Protein AF-A0A6S7KMV4-F1 (afdb_monomer)

pLDDT: mean 96.44, std 1.9, range [89.12, 98.19]

Sequence (56 aa):
SYGGFLTSYILSTQDGRVFQSGVAVAPVTDWRYYDSIYTERYMGMPNKNDNLIGYE

InterPro domains:
  IPR001375 Peptidase S9, prolyl oligopeptidase, catalytic domain [PF00326] (1-55)
  IPR029058 Alpha/Beta hydrolase fold [G3DSA:3.40.50.1820] (1-56)
  IPR029058 Alpha/Beta hydrolase fold [SSF53474] (1-50)
  IPR050278 Serine protease S9B/DPPIV [PTHR11731] (1-56)

Foldseek 3Di:
DDVLVVQVVCCVPVVCPPPVDDDRDPHDPFLVPDDCVVSCVVQNDCDPVGRVVVRD

Mean predicted aligned error: 2.63 Å

Secondary structure (DSSP, 8-state):
-HHHHHHHHHHHHSTTSS-S----SS----GGGS-HHHHHHHH--SSTTTTGGGG-

Organism: Paramuricea clavata (NCBI:txid317549)

Solvent-accessible surface area (backbone atoms only — not comparable to full-atom values): 3541 Å² total; per-residue (Å²): 71,67,68,15,28,50,47,52,54,48,58,73,68,54,78,53,76,85,52,84,74,84,82,56,66,67,45,52,88,51,69,88,79,50,62,62,76,66,38,39,74,76,57,46,52,83,38,91,94,59,32,29,75,83,70,107

Structure (mmCIF, N/CA/C/O backbone):
data_AF-A0A6S7KMV4-F1
#
_entry.id   AF-A0A6S7KMV4-F1
#
loop_
_atom_site.group_PDB
_atom_site.id
_atom_site.type_symbol
_atom_site.label_atom_id
_atom_site.label_alt_id
_atom_site.label_comp_id
_atom_site.label_asym_id
_atom_site.label_entity_id
_atom_site.label_seq_id
_atom_site.pdbx_PDB_ins_code
_atom_site.Cartn_x
_atom_site.Cartn_y
_atom_site.Cartn_z
_atom_site.occupancy
_atom_site.B_iso_or_equiv
_atom_site.auth_seq_id
_atom_site.auth_comp_id
_atom_site.auth_asym_id
_atom_site.auth_atom_id
_atom_site.pdbx_PDB_model_num
ATOM 1 N N . SER A 1 1 ? -7.949 1.829 -4.481 1.00 92.81 1 SER A N 1
ATOM 2 C CA . SER A 1 1 ? -7.564 3.221 -4.246 1.00 92.81 1 SER A CA 1
ATOM 3 C C . SER A 1 1 ? -6.884 3.377 -2.892 1.00 92.81 1 SER A C 1
ATOM 5 O O . SER A 1 1 ? -6.926 2.468 -2.063 1.00 92.81 1 SER A O 1
ATOM 7 N N . TYR A 1 2 ? -6.237 4.523 -2.686 1.00 96.69 2 TYR A N 1
ATOM 8 C CA . TYR A 1 2 ? -5.295 4.786 -1.594 1.00 96.69 2 TYR A CA 1
ATOM 9 C C . TYR A 1 2 ? -5.935 4.825 -0.199 1.00 96.69 2 TYR A C 1
ATOM 11 O O . TYR A 1 2 ? -5.335 4.376 0.772 1.00 96.69 2 TYR A O 1
ATOM 19 N N . GLY A 1 3 ? -7.181 5.298 -0.091 1.00 98.19 3 GLY A N 1
ATOM 20 C CA . GLY A 1 3 ? -7.891 5.341 1.193 1.00 98.19 3 GLY A CA 1
ATOM 21 C C . GLY A 1 3 ? -8.025 3.957 1.832 1.00 98.19 3 GLY A C 1
ATOM 22 O O . GLY A 1 3 ? -7.691 3.790 2.997 1.00 98.19 3 GLY A O 1
ATOM 23 N N . GLY A 1 4 ? -8.409 2.944 1.047 1.00 98.00 4 GLY A N 1
ATOM 24 C CA . GLY A 1 4 ? -8.492 1.566 1.533 1.00 98.00 4 GLY A CA 1
ATOM 25 C C . GLY A 1 4 ? -7.132 0.981 1.931 1.00 98.00 4 GLY A C 1
ATOM 26 O O . GLY A 1 4 ? -7.065 0.252 2.915 1.00 98.00 4 GLY A O 1
ATOM 27 N N . PHE A 1 5 ? -6.055 1.328 1.212 1.00 97.50 5 PHE A N 1
ATOM 28 C CA . PHE A 1 5 ? -4.686 0.955 1.596 1.00 97.50 5 PHE A CA 1
ATOM 29 C C . PHE A 1 5 ? -4.336 1.519 2.979 1.00 97.50 5 PHE A C 1
ATOM 31 O O . PHE A 1 5 ? -3.959 0.763 3.872 1.00 97.50 5 PHE A O 1
ATOM 38 N N . LEU A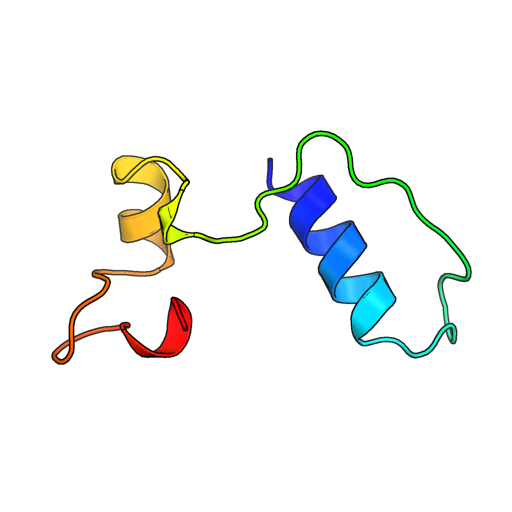 1 6 ? -4.542 2.825 3.186 1.00 97.50 6 LEU A N 1
ATOM 39 C CA . LEU A 1 6 ? -4.283 3.470 4.473 1.00 97.50 6 LEU A CA 1
ATOM 40 C C . LEU A 1 6 ? -5.152 2.904 5.596 1.00 97.50 6 LEU A C 1
ATOM 42 O O . LEU A 1 6 ? -4.648 2.703 6.696 1.00 97.50 6 LEU A O 1
ATOM 46 N N . THR A 1 7 ? -6.435 2.629 5.340 1.00 98.00 7 THR A N 1
ATOM 47 C CA . THR A 1 7 ? -7.316 2.008 6.337 1.00 98.00 7 THR A CA 1
ATOM 48 C C . THR A 1 7 ? -6.758 0.664 6.794 1.00 98.00 7 THR A C 1
ATOM 50 O O . THR A 1 7 ? -6.611 0.454 7.997 1.00 98.00 7 THR A O 1
ATOM 53 N N . SER A 1 8 ? -6.398 -0.218 5.857 1.00 97.12 8 SER A N 1
ATOM 54 C CA . SER A 1 8 ? -5.815 -1.522 6.183 1.00 97.12 8 SER A CA 1
ATOM 55 C C . SER A 1 8 ? -4.477 -1.388 6.914 1.00 97.12 8 SER A C 1
ATOM 57 O O . SER A 1 8 ? -4.290 -2.028 7.945 1.00 97.12 8 SER A O 1
ATOM 59 N N . TYR A 1 9 ? -3.583 -0.516 6.433 1.00 96.50 9 TYR A N 1
ATOM 60 C CA . TYR A 1 9 ? -2.265 -0.281 7.031 1.00 96.50 9 TYR A CA 1
ATOM 61 C C . TYR A 1 9 ? -2.353 0.258 8.462 1.00 96.50 9 TYR A C 1
ATOM 63 O O . TYR A 1 9 ? -1.649 -0.203 9.360 1.00 96.50 9 TYR A O 1
ATOM 71 N N . ILE A 1 10 ? -3.233 1.232 8.702 1.00 97.31 10 ILE A N 1
ATOM 72 C CA . ILE A 1 10 ? -3.441 1.783 10.041 1.00 97.31 10 ILE A CA 1
ATOM 73 C C . ILE A 1 10 ? -3.968 0.680 10.948 1.00 97.31 10 ILE A C 1
ATOM 75 O O . ILE A 1 10 ? -3.352 0.422 11.975 1.00 97.31 10 ILE A O 1
ATOM 79 N N . LEU A 1 11 ? -5.042 -0.020 10.562 1.00 96.81 11 LEU A N 1
ATOM 80 C CA . LEU A 1 11 ? -5.623 -1.079 11.390 1.00 96.81 11 LEU A CA 1
ATOM 81 C C . LEU A 1 11 ? -4.626 -2.197 11.727 1.00 96.81 11 LEU A C 1
ATOM 83 O O . LEU A 1 11 ? -4.701 -2.719 12.837 1.00 96.81 11 LEU A O 1
ATOM 87 N N . SER A 1 12 ? -3.682 -2.519 10.835 1.00 95.12 12 SER A N 1
ATOM 88 C CA . SER A 1 12 ? -2.652 -3.535 11.084 1.00 95.12 12 SER A CA 1
ATOM 89 C C . SER A 1 12 ? -1.479 -3.070 11.953 1.00 95.12 12 SER A C 1
ATOM 91 O O . SER A 1 12 ? -0.745 -3.916 12.446 1.00 95.12 12 SER A O 1
ATOM 93 N N . THR A 1 13 ? -1.254 -1.761 12.121 1.00 96.06 13 THR A N 1
ATOM 94 C CA . THR A 1 13 ? -0.048 -1.221 12.796 1.00 96.06 13 THR A CA 1
ATOM 95 C C . THR A 1 13 ? -0.321 -0.530 14.130 1.00 96.06 13 THR A C 1
ATOM 97 O O . THR A 1 13 ? 0.571 -0.407 14.966 1.00 96.06 13 THR A O 1
ATOM 100 N N . GLN A 1 14 ? -1.540 -0.044 14.351 1.00 93.38 14 GLN A N 1
ATOM 101 C CA . GLN A 1 14 ? -1.888 0.742 15.543 1.00 93.38 14 GLN A CA 1
ATOM 102 C C . GLN A 1 14 ? -2.370 -0.089 16.746 1.00 93.38 14 GLN A C 1
ATOM 104 O O . GLN A 1 14 ? -2.659 0.492 17.792 1.00 93.38 14 GLN A O 1
A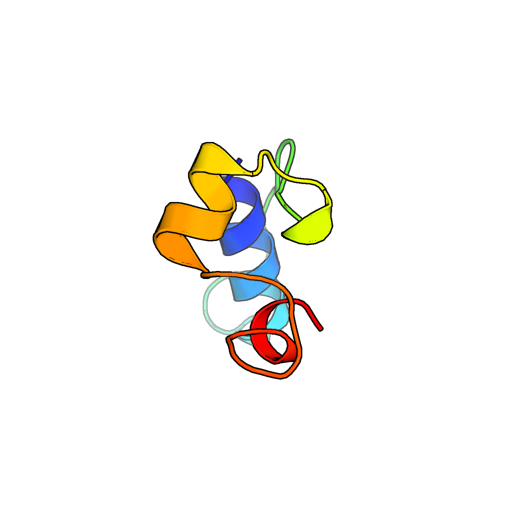TOM 109 N N . ASP A 1 15 ? -2.445 -1.418 16.633 1.00 90.75 15 ASP A N 1
ATOM 110 C CA . ASP A 1 15 ? -2.831 -2.348 17.713 1.00 90.75 15 ASP A CA 1
ATOM 111 C C . ASP A 1 15 ? -4.156 -1.999 18.421 1.00 90.75 15 ASP A C 1
ATOM 113 O O . ASP A 1 15 ? -4.293 -2.137 19.635 1.00 90.75 15 ASP A O 1
ATOM 117 N N . GLY A 1 16 ? -5.144 -1.481 17.687 1.00 89.12 16 GLY A N 1
ATOM 118 C CA . GLY A 1 16 ? -6.463 -1.150 18.244 1.00 89.12 16 GLY A CA 1
ATOM 119 C C . GLY A 1 16 ? -6.506 0.069 19.177 1.00 89.12 16 GLY A C 1
ATOM 120 O O . GLY A 1 16 ? -7.549 0.326 19.776 1.00 89.12 16 GLY A O 1
ATOM 121 N N . ARG A 1 17 ? -5.408 0.825 19.316 1.00 92.88 17 ARG A N 1
ATOM 122 C CA . ARG A 1 17 ? -5.289 1.957 20.255 1.00 92.88 17 ARG A CA 1
ATOM 123 C C . ARG A 1 17 ? -6.211 3.132 19.939 1.00 92.88 17 ARG A C 1
ATOM 125 O O . ARG A 1 17 ? -6.728 3.763 20.855 1.00 92.88 17 ARG A O 1
ATOM 132 N N . VAL A 1 18 ? -6.387 3.446 18.660 1.00 96.75 18 VAL A N 1
ATOM 133 C CA . VAL A 1 18 ? -7.186 4.585 18.185 1.00 96.75 18 VAL A CA 1
ATOM 134 C C . VAL A 1 18 ? -8.432 4.099 17.459 1.00 96.75 18 VAL A C 1
ATOM 136 O O . VAL A 1 18 ? -9.530 4.563 17.752 1.00 96.75 18 VAL A O 1
ATOM 139 N N . PHE A 1 19 ? -8.270 3.153 16.532 1.00 96.69 19 PHE A N 1
ATOM 140 C CA . PHE A 1 19 ? -9.358 2.658 15.692 1.00 96.69 19 PHE A CA 1
ATOM 141 C C . PHE A 1 19 ? -9.629 1.185 15.981 1.00 96.69 19 PHE A C 1
ATOM 143 O O . PHE A 1 19 ? -8.768 0.337 15.792 1.00 96.69 19 PHE A O 1
ATOM 150 N N . GLN A 1 20 ? -10.836 0.849 16.416 1.00 95.81 20 GLN A N 1
ATOM 151 C CA . GLN A 1 20 ? -11.196 -0.541 16.712 1.00 95.81 20 GLN A CA 1
ATOM 152 C C . GLN A 1 20 ? -11.670 -1.297 15.462 1.00 95.81 20 GLN A C 1
ATOM 154 O O . GLN A 1 20 ? -11.640 -2.522 15.433 1.00 95.81 20 GLN A O 1
ATOM 159 N N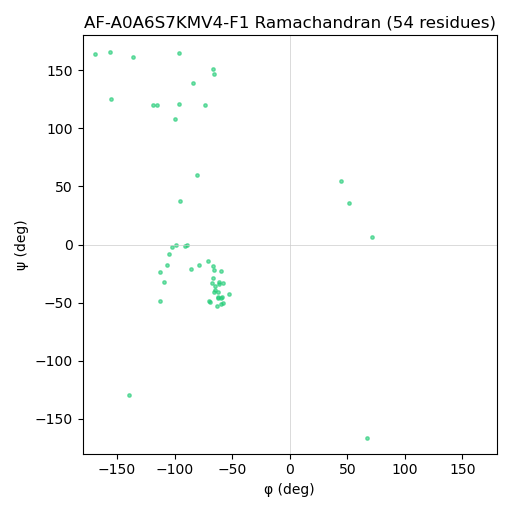 . SER A 1 21 ? -12.114 -0.583 14.424 1.00 95.88 21 SER A N 1
ATOM 160 C CA . SER A 1 21 ? -12.551 -1.161 13.149 1.00 95.88 21 SER A CA 1
ATOM 161 C C . SER A 1 21 ? -12.448 -0.142 12.011 1.00 95.88 21 SER A C 1
ATOM 163 O O . SER A 1 21 ? -12.308 1.058 12.250 1.00 95.88 21 SER A O 1
ATOM 165 N N . GLY A 1 22 ? -12.525 -0.616 10.768 1.00 96.19 22 GLY A N 1
ATOM 166 C CA . GLY A 1 22 ? -1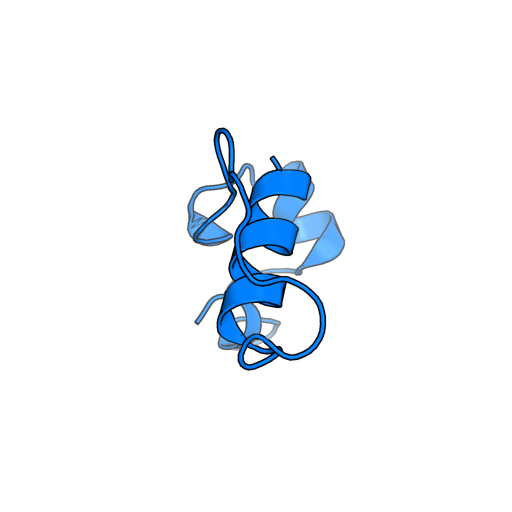2.593 0.225 9.576 1.00 96.19 22 GLY A CA 1
ATOM 167 C C . GLY A 1 22 ? -12.938 -0.592 8.334 1.00 96.19 22 GLY A C 1
ATOM 168 O O . GLY A 1 22 ? -12.861 -1.820 8.344 1.00 96.19 22 GLY A O 1
ATOM 169 N N . VAL A 1 23 ? -13.348 0.094 7.267 1.00 97.88 23 VAL A N 1
ATOM 170 C CA . VAL A 1 23 ? -13.787 -0.528 6.011 1.00 97.88 23 VAL A CA 1
ATOM 171 C C . VAL A 1 23 ? -12.870 -0.080 4.881 1.00 97.88 23 VAL A C 1
ATOM 173 O O . VAL A 1 23 ? -12.786 1.108 4.576 1.00 97.88 23 VAL A O 1
ATOM 176 N N . ALA A 1 24 ? -12.207 -1.037 4.237 1.00 98.12 24 ALA A N 1
ATOM 177 C CA . ALA A 1 24 ? -11.368 -0.791 3.074 1.00 98.12 24 ALA A CA 1
ATOM 178 C C . ALA A 1 24 ? -12.137 -1.136 1.790 1.00 98.12 24 ALA A C 1
ATOM 180 O O . ALA A 1 24 ? -12.365 -2.305 1.484 1.00 98.12 24 ALA A O 1
ATOM 181 N N . VAL A 1 25 ? -12.538 -0.121 1.022 1.00 98.12 25 VAL A N 1
ATOM 182 C CA . VAL A 1 25 ? -13.239 -0.315 -0.258 1.00 98.12 25 VAL A CA 1
ATOM 183 C C . VAL A 1 25 ? -12.242 -0.246 -1.410 1.00 98.12 25 VAL A C 1
ATOM 185 O O . VAL A 1 25 ? -11.557 0.765 -1.583 1.00 98.12 25 VAL A O 1
ATOM 188 N N . ALA A 1 26 ? -12.168 -1.332 -2.187 1.00 97.69 26 ALA A N 1
ATOM 189 C CA . ALA A 1 26 ? -11.234 -1.518 -3.299 1.00 97.69 26 ALA A CA 1
ATOM 190 C C . ALA A 1 26 ? -9.791 -1.073 -2.958 1.00 97.69 26 ALA A C 1
ATOM 192 O O . ALA A 1 26 ? -9.269 -0.196 -3.642 1.00 97.69 26 ALA A O 1
ATOM 193 N N . PRO A 1 27 ? -9.152 -1.573 -1.883 1.00 97.88 27 PRO A N 1
ATOM 194 C CA . PRO A 1 27 ? -7.819 -1.126 -1.467 1.00 97.88 27 PRO A CA 1
ATOM 195 C C . PRO A 1 27 ? -6.732 -1.514 -2.475 1.00 97.88 27 PRO A C 1
ATOM 197 O O . PRO A 1 27 ? -6.837 -2.536 -3.147 1.00 97.88 27 PRO A O 1
ATOM 200 N N . VAL A 1 28 ? -5.659 -0.720 -2.546 1.00 97.81 28 VAL A N 1
ATOM 201 C CA . VAL A 1 28 ? -4.385 -1.238 -3.071 1.00 97.81 28 VAL A CA 1
ATOM 202 C C . VAL A 1 28 ? -3.807 -2.144 -1.988 1.00 97.81 28 VAL A C 1
ATOM 204 O O . VAL A 1 28 ? -3.614 -1.694 -0.863 1.00 97.81 28 VAL A O 1
ATOM 207 N N . THR A 1 29 ? -3.592 -3.418 -2.296 1.00 96.06 29 THR A N 1
ATOM 208 C CA . THR A 1 29 ? -2.991 -4.390 -1.362 1.00 96.06 29 THR A CA 1
ATOM 209 C C . THR A 1 29 ? -1.556 -4.739 -1.728 1.00 96.06 29 THR A C 1
ATOM 211 O O . THR A 1 29 ? -0.833 -5.277 -0.901 1.00 96.06 29 THR A O 1
ATOM 214 N N . ASP A 1 30 ? -1.165 -4.450 -2.966 1.00 96.25 30 ASP A N 1
ATOM 215 C CA . ASP A 1 30 ? 0.164 -4.679 -3.509 1.00 96.25 30 ASP A CA 1
ATOM 216 C C . ASP A 1 30 ? 0.377 -3.698 -4.665 1.00 96.25 30 ASP A C 1
ATOM 218 O O . ASP A 1 30 ? -0.438 -3.620 -5.591 1.00 96.25 30 ASP A O 1
ATOM 222 N N . TRP A 1 31 ? 1.459 -2.929 -4.594 1.00 96.81 31 TRP A N 1
ATOM 223 C CA . TRP A 1 31 ? 1.794 -1.913 -5.586 1.00 96.81 31 TRP A CA 1
ATOM 224 C C . TRP A 1 31 ? 2.124 -2.509 -6.958 1.00 96.81 31 TRP A C 1
ATOM 226 O O . TRP A 1 31 ? 1.930 -1.842 -7.969 1.00 96.81 31 TRP A O 1
ATOM 236 N N . ARG A 1 32 ? 2.513 -3.790 -7.022 1.00 95.81 32 ARG A N 1
ATOM 237 C CA . ARG A 1 32 ? 2.760 -4.518 -8.279 1.00 95.81 32 ARG A CA 1
ATOM 238 C C . ARG A 1 32 ? 1.495 -4.727 -9.114 1.00 95.81 32 ARG A C 1
ATOM 240 O O . ARG A 1 32 ? 1.598 -5.019 -10.301 1.00 95.81 32 ARG A O 1
ATOM 247 N N . TYR A 1 33 ? 0.313 -4.605 -8.508 1.00 96.12 33 TYR A N 1
ATOM 248 C CA . TYR A 1 33 ? -0.973 -4.761 -9.199 1.00 96.12 33 TYR A CA 1
ATOM 249 C C . TYR A 1 33 ? -1.627 -3.431 -9.584 1.00 96.12 33 TYR A C 1
ATOM 251 O O . TYR A 1 33 ? -2.720 -3.436 -10.151 1.00 96.12 33 TYR A O 1
ATOM 259 N N . TYR A 1 34 ? -0.998 -2.299 -9.266 1.00 96.81 34 TYR A N 1
ATOM 260 C CA . TYR A 1 34 ? -1.499 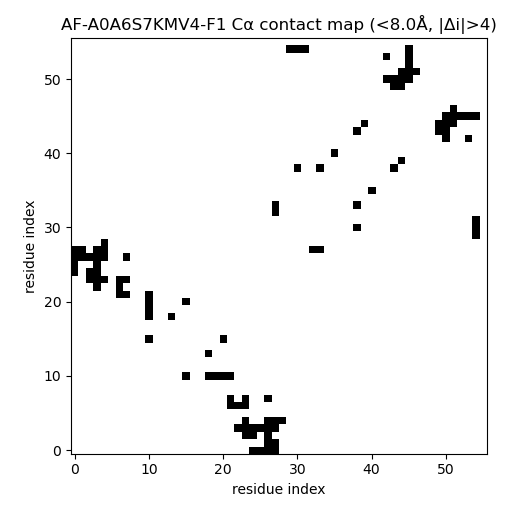-0.979 -9.630 1.00 96.81 34 TYR A CA 1
ATOM 261 C C . TYR A 1 34 ? -0.839 -0.480 -10.924 1.00 96.81 34 TYR A C 1
ATOM 263 O O . TYR A 1 34 ? 0.134 -1.063 -11.399 1.00 96.81 34 TYR A O 1
ATOM 271 N N . ASP A 1 35 ? -1.394 0.559 -11.554 1.00 96.69 35 ASP A N 1
ATOM 272 C CA . ASP A 1 35 ? -0.871 1.030 -12.839 1.00 96.69 35 ASP A CA 1
ATOM 273 C C . ASP A 1 35 ? 0.553 1.600 -12.711 1.00 96.69 35 ASP A C 1
ATOM 275 O O . ASP A 1 35 ? 0.922 2.187 -11.688 1.00 96.69 35 ASP A O 1
ATOM 279 N N . SER A 1 36 ? 1.364 1.422 -13.758 1.00 96.56 36 SER A N 1
ATOM 280 C CA . SER A 1 36 ? 2.782 1.801 -13.744 1.00 96.56 36 SER A CA 1
ATOM 281 C C . SER A 1 36 ? 2.987 3.308 -13.641 1.00 96.56 36 SER A C 1
ATOM 283 O O . SER A 1 36 ? 3.834 3.753 -12.874 1.00 96.56 36 SER A O 1
ATOM 285 N N . ILE A 1 37 ? 2.182 4.111 -14.348 1.00 97.94 37 ILE A N 1
ATOM 286 C CA . ILE A 1 37 ? 2.323 5.575 -14.367 1.00 97.94 37 ILE A CA 1
ATOM 287 C C . ILE A 1 37 ? 2.183 6.151 -12.957 1.00 97.94 37 ILE A C 1
ATOM 289 O O . ILE A 1 37 ? 2.977 7.003 -12.555 1.00 97.94 37 ILE A O 1
ATOM 293 N N . TYR A 1 38 ? 1.174 5.714 -12.205 1.00 97.50 38 TYR A N 1
ATOM 294 C CA . TYR A 1 38 ? 0.996 6.145 -10.828 1.00 97.50 38 TYR A CA 1
ATOM 295 C C . TYR A 1 38 ? 2.089 5.570 -9.932 1.00 97.50 38 TYR A C 1
ATOM 297 O O . TYR A 1 38 ? 2.715 6.304 -9.169 1.00 97.50 38 TYR A O 1
ATOM 305 N N . THR A 1 39 ? 2.321 4.263 -10.018 1.00 97.69 39 THR A N 1
ATOM 306 C CA . THR A 1 39 ? 3.161 3.569 -9.042 1.00 97.69 39 THR A CA 1
ATOM 307 C C . THR A 1 39 ? 4.625 3.958 -9.185 1.00 97.69 39 THR A C 1
ATOM 309 O O . THR A 1 39 ? 5.225 4.384 -8.206 1.00 97.69 39 THR A O 1
ATOM 312 N N . GLU A 1 40 ? 5.187 3.950 -10.393 1.00 98.00 40 GLU A N 1
ATOM 313 C CA . GLU A 1 40 ? 6.596 4.295 -10.626 1.00 98.00 40 GLU A CA 1
ATOM 314 C C . GLU A 1 40 ? 6.884 5.772 -10.327 1.00 98.00 40 GLU A C 1
ATOM 316 O O . GLU A 1 40 ? 7.974 6.113 -9.868 1.00 98.00 40 GLU A O 1
ATOM 321 N N . ARG A 1 41 ? 5.892 6.660 -10.488 1.00 98.00 41 ARG A N 1
ATOM 322 C CA . ARG A 1 41 ? 6.020 8.078 -10.124 1.00 98.00 41 ARG A CA 1
ATOM 323 C C . ARG A 1 41 ? 6.292 8.288 -8.632 1.00 98.00 41 ARG A C 1
ATOM 325 O O . ARG A 1 41 ? 6.963 9.260 -8.286 1.00 98.00 41 ARG A O 1
ATOM 332 N N . TYR A 1 42 ? 5.741 7.441 -7.762 1.00 97.25 42 TYR A N 1
ATOM 333 C CA . TYR A 1 42 ? 5.845 7.600 -6.305 1.00 97.25 42 TYR A CA 1
ATOM 334 C C . TYR A 1 42 ? 6.754 6.567 -5.637 1.00 97.25 42 TYR A C 1
ATOM 336 O O . TYR A 1 42 ? 7.392 6.885 -4.638 1.00 97.25 42 TYR A O 1
ATOM 344 N N . MET A 1 43 ? 6.820 5.354 -6.180 1.00 97.62 43 MET A N 1
ATOM 345 C CA . MET A 1 43 ? 7.579 4.229 -5.637 1.00 97.62 43 MET A CA 1
ATOM 346 C C . MET A 1 43 ? 8.864 3.949 -6.420 1.00 97.62 43 MET A C 1
ATOM 348 O O . MET A 1 43 ? 9.641 3.120 -5.971 1.00 97.62 43 MET A O 1
ATOM 352 N N . GLY A 1 44 ? 9.114 4.582 -7.570 1.00 97.56 44 GLY A N 1
ATOM 353 C CA . GLY A 1 44 ? 10.237 4.206 -8.435 1.00 97.56 44 GLY A CA 1
ATOM 354 C C . GLY A 1 44 ? 10.063 2.816 -9.057 1.00 97.56 44 GLY A C 1
ATOM 355 O O . GLY A 1 44 ? 8.972 2.236 -9.045 1.00 97.56 44 GLY A O 1
ATOM 356 N N . MET A 1 45 ? 11.140 2.274 -9.620 1.00 97.50 45 MET A N 1
ATOM 357 C CA . MET A 1 45 ? 11.114 1.010 -10.354 1.00 97.50 45 MET A CA 1
ATOM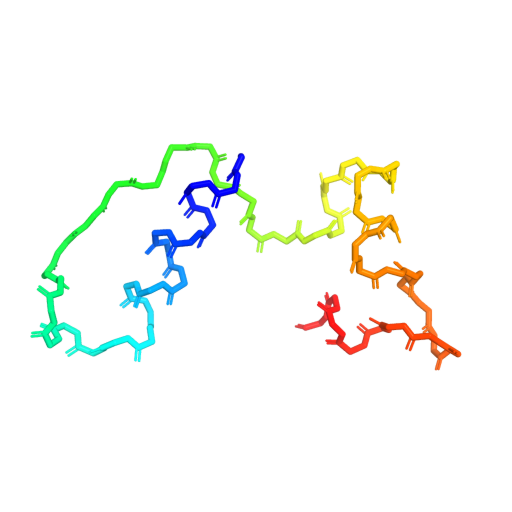 358 C C . MET A 1 45 ? 11.228 -0.207 -9.416 1.00 97.50 45 MET A C 1
ATOM 360 O O . MET A 1 45 ? 12.086 -0.220 -8.530 1.00 97.50 45 MET A O 1
ATOM 364 N N . PRO A 1 46 ? 10.464 -1.294 -9.654 1.00 96.69 46 PRO A N 1
ATOM 365 C CA . PRO A 1 46 ? 10.532 -2.523 -8.859 1.00 96.69 46 PRO A CA 1
ATOM 366 C C . PRO A 1 46 ? 11.718 -3.407 -9.288 1.00 96.69 46 PRO A C 1
ATOM 368 O O . PRO A 1 46 ? 11.548 -4.535 -9.751 1.00 96.69 46 PRO A O 1
ATOM 371 N N . ASN A 1 47 ? 12.946 -2.892 -9.200 1.00 96.50 47 ASN A N 1
ATOM 372 C CA . ASN A 1 47 ? 14.154 -3.636 -9.556 1.00 96.50 47 ASN A CA 1
ATOM 373 C C . ASN A 1 47 ? 15.279 -3.443 -8.532 1.00 96.50 47 ASN A C 1
ATOM 375 O O . ASN A 1 47 ? 15.271 -2.503 -7.743 1.00 96.50 47 ASN A O 1
ATOM 379 N N . LYS A 1 48 ? 16.259 -4.358 -8.553 1.00 96.94 48 LYS A N 1
ATOM 380 C CA . LYS A 1 48 ? 17.346 -4.428 -7.559 1.00 96.94 48 LYS A CA 1
ATOM 381 C C . LYS A 1 48 ? 18.212 -3.167 -7.466 1.00 96.94 48 LYS A C 1
ATOM 383 O O . LYS A 1 48 ? 18.873 -2.985 -6.452 1.00 96.94 48 LYS A O 1
ATOM 388 N N . ASN A 1 49 ? 18.245 -2.346 -8.513 1.00 97.56 49 ASN A N 1
ATOM 389 C CA . ASN A 1 49 ? 19.037 -1.118 -8.552 1.00 97.56 49 ASN A CA 1
ATOM 390 C C . ASN A 1 49 ? 18.244 0.108 -8.062 1.00 97.56 49 ASN A C 1
ATOM 392 O O . ASN A 1 49 ? 18.795 1.2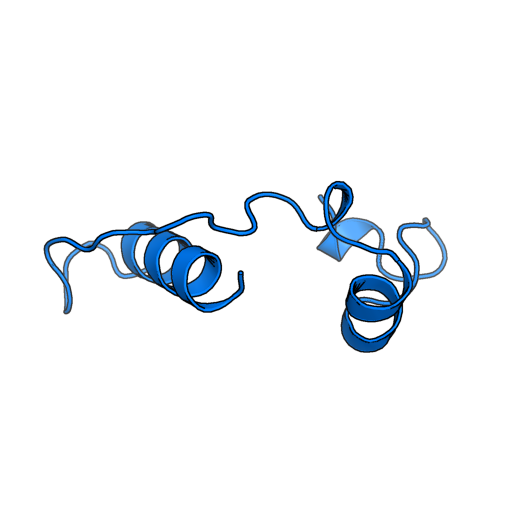05 -8.055 1.00 97.56 49 ASN A O 1
ATOM 396 N N . ASP A 1 50 ? 16.972 -0.068 -7.699 1.00 97.56 50 ASP A N 1
ATOM 397 C CA . ASP A 1 50 ? 16.062 0.981 -7.239 1.00 97.56 50 ASP A CA 1
ATOM 398 C C . ASP A 1 50 ? 15.208 0.447 -6.067 1.00 97.56 50 ASP A C 1
ATOM 400 O O . ASP A 1 50 ? 15.754 -0.128 -5.122 1.00 97.56 50 ASP A O 1
ATOM 404 N N . ASN A 1 51 ? 13.881 0.586 -6.096 1.00 97.50 51 ASN A N 1
ATOM 405 C CA . ASN A 1 51 ? 13.034 0.374 -4.926 1.00 97.50 51 ASN A CA 1
ATOM 406 C C . ASN A 1 51 ? 12.431 -1.036 -4.816 1.00 97.50 51 ASN A C 1
ATOM 408 O O . ASN A 1 51 ? 11.293 -1.176 -4.381 1.00 97.50 51 ASN A O 1
ATOM 412 N N . LEU A 1 52 ? 13.152 -2.104 -5.180 1.00 96.94 52 LEU A N 1
ATOM 413 C CA . LEU A 1 52 ? 12.606 -3.471 -5.081 1.00 96.94 52 LEU A CA 1
ATOM 414 C C . LEU A 1 52 ? 12.050 -3.793 -3.683 1.00 96.94 52 LEU A C 1
ATOM 416 O O . LEU A 1 52 ? 10.957 -4.337 -3.585 1.00 96.94 52 LEU A O 1
ATOM 420 N N . ILE A 1 53 ? 12.762 -3.393 -2.625 1.00 96.88 53 ILE A N 1
ATOM 421 C CA . ILE A 1 53 ? 12.364 -3.639 -1.229 1.00 96.88 53 ILE A CA 1
ATOM 422 C C . ILE A 1 53 ? 11.026 -2.962 -0.898 1.00 96.88 53 ILE A C 1
ATOM 424 O O . ILE A 1 53 ? 10.259 -3.491 -0.110 1.00 96.88 53 ILE A O 1
ATOM 428 N N . GLY A 1 54 ? 10.707 -1.814 -1.504 1.00 94.38 54 GLY A N 1
ATOM 429 C CA . GLY A 1 54 ? 9.423 -1.143 -1.284 1.00 94.38 54 GLY A CA 1
ATOM 430 C C . GLY A 1 54 ? 8.221 -1.856 -1.916 1.00 94.38 54 GLY A C 1
ATOM 431 O O . GLY A 1 54 ? 7.083 -1.519 -1.588 1.00 94.38 54 GLY A O 1
ATOM 432 N N . TYR A 1 55 ? 8.458 -2.810 -2.822 1.00 95.75 55 TYR A N 1
ATOM 433 C CA . TYR A 1 55 ? 7.430 -3.647 -3.449 1.00 95.75 55 TYR A CA 1
ATOM 434 C C .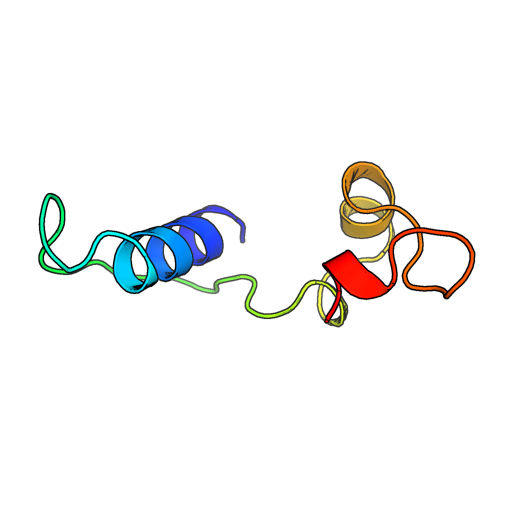 TYR A 1 55 ? 7.352 -5.066 -2.842 1.00 95.75 55 TYR A C 1
ATOM 436 O O . TYR A 1 55 ? 6.510 -5.852 -3.286 1.00 95.75 55 TYR A O 1
ATOM 444 N N . GLU A 1 56 ? 8.218 -5.403 -1.877 1.00 91.00 56 GLU A N 1
ATOM 445 C CA . GLU A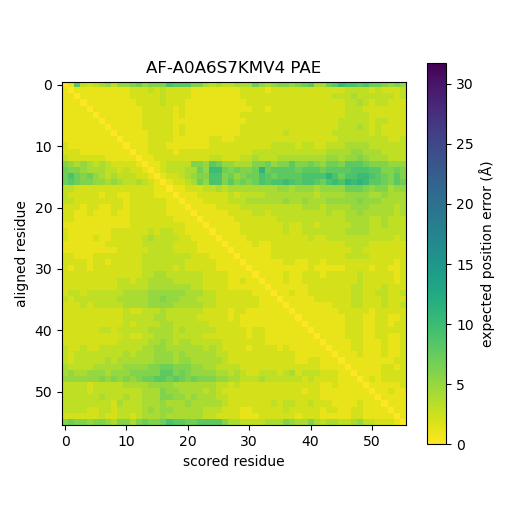 1 56 ? 8.256 -6.690 -1.153 1.00 91.00 56 GLU A CA 1
ATOM 446 C C . GLU A 1 56 ? 7.669 -6.565 0.260 1.00 91.00 56 GLU A C 1
ATOM 448 O O . GLU A 1 56 ? 6.939 -7.506 0.652 1.00 91.00 56 GLU A O 1
#

Radius of gyration: 13.28 Å; Cα contacts (8 Å, |Δi|>4): 55; chains: 1; bounding box: 33×15×35 Å